Protein AF-A0A7M4F3D6-F1 (afdb_monomer_lite)

InterPro domains:
  IPR001245 Serine-threonine/tyrosine-protein kinase, catalytic domain [PF07714] (2-44)
  IPR011009 Protein kinase-like domain superfamily [SSF56112] (2-44)
  IPR017441 Protein kinase, ATP binding site [PS00107] (4-26)

Foldseek 3Di:
DAFPAADLQGTWGWDDDVNPRIDIDDHGDPPSDDPVRVVVVCCCVVCVCVVPPPPPDPPPD

Structure (mmCIF, N/CA/C/O backbone):
data_AF-A0A7M4F3D6-F1
#
_entry.id   AF-A0A7M4F3D6-F1
#
loop_
_atom_site.group_PDB
_atom_site.id
_atom_site.type_symbol
_atom_site.label_atom_id
_atom_site.label_alt_id
_atom_site.label_comp_id
_atom_site.label_asym_id
_atom_site.label_entity_id
_atom_site.label_seq_id
_atom_site.pdbx_PDB_ins_code
_atom_site.Cartn_x
_atom_site.Cartn_y
_atom_site.Cartn_z
_atom_site.occupancy
_atom_site.B_iso_or_equiv
_atom_site.auth_seq_id
_atom_site.auth_comp_id
_atom_site.auth_asym_id
_atom_site.auth_atom_id
_atom_site.pdbx_PDB_model_num
ATOM 1 N N . ILE A 1 1 ? -7.751 -12.161 4.482 1.00 77.88 1 ILE A N 1
ATOM 2 C CA . ILE A 1 1 ? -7.545 -11.084 3.485 1.00 77.88 1 ILE A CA 1
ATOM 3 C C . ILE A 1 1 ? -8.383 -11.458 2.263 1.00 77.88 1 ILE A C 1
ATOM 5 O O . ILE A 1 1 ? -8.263 -12.593 1.825 1.00 77.88 1 ILE A O 1
ATOM 9 N N . GLN A 1 2 ? -9.289 -10.591 1.798 1.00 92.94 2 GLN A N 1
ATOM 10 C CA . GLN A 1 2 ? -10.192 -10.871 0.665 1.00 92.94 2 GLN A CA 1
ATOM 11 C C . GLN A 1 2 ? -9.703 -10.113 -0.571 1.00 92.94 2 GLN A C 1
ATOM 13 O O . GLN A 1 2 ? -9.533 -8.904 -0.483 1.00 92.94 2 GLN A O 1
ATOM 18 N N . GLU A 1 3 ? -9.496 -10.776 -1.708 1.00 96.06 3 GLU A N 1
ATOM 19 C CA . GLU A 1 3 ? -9.227 -10.077 -2.971 1.00 96.06 3 GLU A CA 1
ATOM 20 C C . GLU A 1 3 ? -10.486 -9.333 -3.435 1.00 96.06 3 GLU A C 1
ATOM 22 O O . GLU A 1 3 ? -11.592 -9.874 -3.401 1.00 96.06 3 GLU A O 1
ATOM 27 N N . ILE A 1 4 ? -10.315 -8.075 -3.834 1.00 96.62 4 ILE A N 1
ATOM 28 C CA . ILE A 1 4 ? -11.401 -7.212 -4.320 1.00 96.62 4 ILE A CA 1
ATOM 29 C C . ILE A 1 4 ? -11.147 -6.680 -5.733 1.00 96.62 4 ILE A C 1
ATOM 31 O O . ILE A 1 4 ? -11.992 -5.973 -6.275 1.00 96.62 4 ILE A O 1
ATOM 35 N N . GLY A 1 5 ? -10.002 -7.012 -6.333 1.00 95.81 5 GLY A N 1
ATOM 36 C CA . GLY A 1 5 ? -9.683 -6.673 -7.713 1.00 95.81 5 GLY A CA 1
A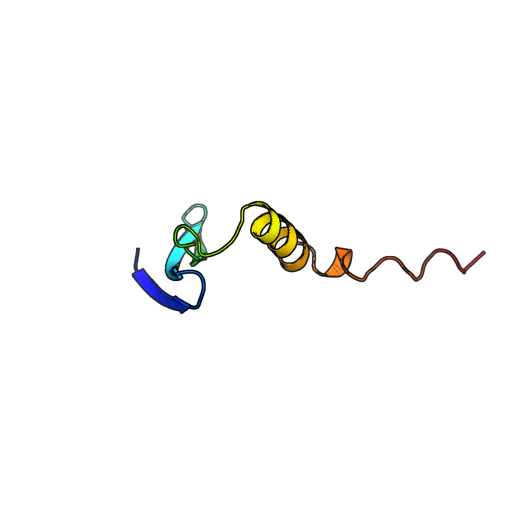TOM 37 C C . GLY A 1 5 ? -8.208 -6.866 -8.040 1.00 95.81 5 GLY A C 1
ATOM 38 O O . GLY A 1 5 ? -7.403 -7.235 -7.189 1.00 95.81 5 GLY A O 1
ATOM 39 N N . SER A 1 6 ? -7.843 -6.561 -9.279 1.00 95.00 6 SER A N 1
ATOM 40 C CA . SER A 1 6 ? -6.465 -6.582 -9.766 1.00 95.00 6 SER A CA 1
ATOM 41 C C . SER A 1 6 ? -6.258 -5.524 -10.853 1.00 95.00 6 SER A C 1
ATOM 43 O O . SER A 1 6 ? -7.214 -5.026 -11.448 1.00 95.00 6 SER A O 1
ATOM 45 N N . GLY A 1 7 ? -5.006 -5.127 -11.078 1.00 88.44 7 GLY A N 1
ATOM 46 C CA . GLY A 1 7 ? -4.633 -4.144 -12.095 1.00 88.44 7 GLY A CA 1
ATOM 47 C C . GLY A 1 7 ? -3.165 -4.253 -12.506 1.00 88.44 7 GLY A C 1
ATOM 48 O O . GLY A 1 7 ? -2.484 -5.211 -12.147 1.00 88.44 7 GLY A O 1
ATOM 49 N N . GLN A 1 8 ? -2.659 -3.244 -13.226 1.00 87.12 8 GLN A N 1
ATOM 50 C CA . GLN A 1 8 ? -1.302 -3.227 -13.810 1.00 87.12 8 GLN A CA 1
ATOM 51 C C . GLN A 1 8 ? -0.179 -3.572 -12.817 1.00 87.12 8 GLN A C 1
ATOM 53 O O . GLN A 1 8 ? 0.829 -4.176 -13.189 1.00 87.12 8 GLN A O 1
ATOM 58 N N . PHE A 1 9 ? -0.354 -3.182 -11.556 1.00 85.00 9 PHE A N 1
ATOM 59 C CA . PHE A 1 9 ? 0.663 -3.331 -10.523 1.00 85.00 9 PHE A CA 1
ATOM 60 C C . PHE A 1 9 ? 0.484 -4.584 -9.667 1.00 85.00 9 PHE A C 1
ATOM 62 O O . PHE A 1 9 ? 1.417 -4.941 -8.969 1.00 85.00 9 PHE A O 1
ATOM 69 N N . GLY A 1 10 ? -0.653 -5.279 -9.730 1.00 91.25 10 GLY A N 1
ATOM 70 C CA . GLY A 1 10 ? -0.906 -6.450 -8.890 1.00 91.25 10 GLY A CA 1
ATOM 71 C C . GLY A 1 10 ? -2.346 -6.549 -8.399 1.00 91.25 10 GLY A C 1
ATOM 72 O O . GLY A 1 10 ? -3.243 -5.849 -8.878 1.00 91.25 10 GLY A O 1
ATOM 73 N N . VAL A 1 11 ? -2.558 -7.446 -7.437 1.00 94.50 11 VAL A N 1
ATOM 74 C CA . VAL A 1 11 ? -3.858 -7.688 -6.800 1.00 94.50 11 VAL A CA 1
ATOM 75 C C . VAL A 1 11 ? -4.140 -6.659 -5.703 1.00 94.50 11 VAL A C 1
ATOM 77 O O . VAL A 1 11 ? -3.234 -6.151 -5.034 1.00 94.50 11 VAL A O 1
ATOM 80 N N . VAL A 1 12 ? -5.414 -6.349 -5.509 1.00 95.19 12 VAL A N 1
ATOM 81 C CA . VAL A 1 12 ? -5.920 -5.455 -4.471 1.00 95.19 12 VAL A CA 1
ATOM 82 C C . VAL A 1 12 ? -6.741 -6.276 -3.4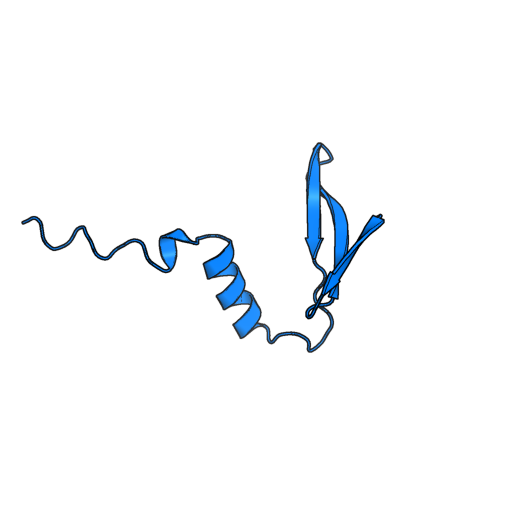98 1.00 95.19 12 VAL A C 1
ATOM 84 O O . VAL A 1 12 ? -7.678 -6.977 -3.881 1.00 95.19 12 VAL A O 1
ATOM 87 N N . HIS A 1 13 ? -6.422 -6.140 -2.220 1.00 96.31 13 HIS A N 1
ATOM 88 C CA . HIS A 1 13 ? -7.127 -6.827 -1.159 1.00 96.31 13 HIS A CA 1
ATOM 89 C C . HIS A 1 13 ? -7.886 -5.867 -0.257 1.00 96.31 13 HIS A C 1
ATOM 91 O O . HIS A 1 13 ? -7.497 -4.722 -0.058 1.00 96.31 13 HIS A O 1
ATOM 97 N N . LEU A 1 14 ? -8.943 -6.366 0.360 1.00 95.94 14 LEU A N 1
ATOM 98 C CA . LEU A 1 14 ? -9.620 -5.722 1.462 1.00 95.94 14 LEU A CA 1
ATOM 99 C C . LEU A 1 14 ? -8.940 -6.067 2.793 1.00 95.94 14 LEU A C 1
ATOM 101 O O . LEU A 1 14 ? -8.721 -7.245 3.103 1.00 95.94 14 LEU A O 1
ATOM 105 N N . GLY A 1 15 ? -8.675 -5.039 3.600 1.00 94.88 15 GLY A N 1
ATOM 106 C CA . GLY A 1 15 ? -8.165 -5.170 4.961 1.00 94.88 15 GLY A CA 1
ATOM 107 C C . GLY A 1 15 ? -8.692 -4.095 5.909 1.00 94.88 15 GLY A C 1
ATOM 108 O O . GLY A 1 15 ? -9.554 -3.286 5.556 1.00 94.88 15 GLY A O 1
ATOM 109 N N . TYR A 1 16 ? -8.157 -4.104 7.128 1.00 95.50 16 TYR A N 1
ATOM 110 C CA . TYR A 1 16 ? -8.481 -3.145 8.180 1.00 95.50 16 TYR A CA 1
ATOM 111 C C . TYR A 1 16 ? -7.196 -2.536 8.740 1.00 95.50 16 TYR A C 1
ATOM 113 O O . TYR A 1 16 ? -6.272 -3.261 9.102 1.00 95.50 16 TYR A O 1
ATOM 121 N N . TRP A 1 17 ? -7.148 -1.210 8.831 1.00 92.62 17 TRP A N 1
ATOM 122 C CA . TRP A 1 17 ? -6.098 -0.477 9.528 1.00 92.62 17 TRP A CA 1
ATOM 123 C C . TRP A 1 17 ? -6.541 -0.184 10.963 1.00 92.62 17 TRP A C 1
ATOM 125 O O . TRP A 1 17 ? -7.651 0.309 11.186 1.00 92.62 17 TRP A O 1
ATOM 135 N N . ILE A 1 18 ? -5.682 -0.538 11.928 1.00 93.19 18 ILE A N 1
ATOM 136 C CA . ILE A 1 18 ? -5.949 -0.444 13.377 1.00 93.19 18 ILE A CA 1
ATOM 137 C C . ILE A 1 18 ? -7.328 -1.043 13.722 1.00 93.19 18 ILE A C 1
ATOM 139 O O . ILE A 1 18 ? -8.115 -0.460 14.461 1.00 93.19 18 ILE A O 1
ATOM 143 N N . GLU A 1 19 ? -7.657 -2.175 13.088 1.00 89.62 19 GLU A N 1
ATOM 144 C CA . GLU A 1 19 ? -8.885 -2.969 13.290 1.00 89.62 19 GLU A CA 1
ATOM 145 C C . GLU A 1 19 ? -10.226 -2.235 13.084 1.00 89.62 19 GLU A C 1
ATOM 147 O O . GLU A 1 19 ? -11.289 -2.831 13.236 1.00 89.62 19 GLU A O 1
ATOM 152 N N . LYS A 1 20 ? -10.206 -0.954 12.703 1.00 92.81 20 LYS A N 1
ATOM 153 C CA . LYS A 1 20 ? -11.402 -0.103 12.634 1.00 92.81 20 LYS A CA 1
ATOM 154 C C . LYS A 1 20 ? -11.639 0.453 11.243 1.00 92.81 20 LYS A C 1
ATOM 156 O O . LYS A 1 20 ? -12.775 0.488 10.777 1.00 92.81 20 LYS A O 1
ATOM 161 N N . THR A 1 21 ? -10.580 0.873 10.563 1.00 95.81 21 THR A N 1
ATOM 162 C CA . THR A 1 21 ? -10.712 1.575 9.288 1.00 95.81 21 THR A CA 1
ATOM 163 C C . THR A 1 21 ? -10.590 0.588 8.144 1.00 95.81 21 THR A C 1
ATOM 165 O O . THR A 1 21 ? -9.543 -0.027 7.959 1.00 95.81 21 THR A O 1
ATOM 168 N N . LYS A 1 22 ? -11.658 0.434 7.360 1.00 95.75 22 LYS A N 1
ATOM 169 C CA . LYS A 1 22 ? -11.656 -0.400 6.156 1.00 95.75 22 LYS A CA 1
ATOM 170 C C . LYS A 1 22 ? -10.716 0.213 5.111 1.00 95.75 22 LYS A C 1
ATOM 172 O O . LYS A 1 22 ? -10.876 1.380 4.766 1.00 95.75 22 LYS A O 1
ATOM 177 N N . VAL A 1 23 ? -9.762 -0.564 4.603 1.00 95.69 23 VAL A N 1
ATOM 178 C CA . VAL A 1 23 ? -8.759 -0.101 3.630 1.00 95.69 23 VAL A CA 1
ATOM 179 C C . VAL A 1 23 ? -8.631 -1.062 2.451 1.00 95.69 23 VAL A C 1
ATOM 181 O O . VAL A 1 23 ? -8.820 -2.272 2.592 1.00 95.69 23 VAL A O 1
ATOM 184 N N . ALA A 1 24 ? -8.287 -0.516 1.285 1.00 95.38 24 ALA A N 1
ATOM 185 C CA . ALA A 1 24 ? -7.840 -1.289 0.133 1.00 95.38 24 ALA A CA 1
ATOM 186 C C . ALA A 1 24 ? -6.307 -1.373 0.147 1.00 95.38 24 ALA A C 1
ATOM 188 O O . ALA A 1 24 ? -5.621 -0.356 0.200 1.00 95.38 24 ALA A O 1
ATOM 189 N N . ILE A 1 25 ? -5.774 -2.589 0.105 1.00 93.56 25 ILE A N 1
ATOM 190 C CA . ILE A 1 25 ? -4.346 -2.897 0.140 1.00 93.56 25 ILE A CA 1
ATOM 191 C C . ILE A 1 25 ? -3.933 -3.290 -1.276 1.00 93.56 25 ILE A C 1
ATOM 193 O O . ILE A 1 25 ? -4.189 -4.413 -1.716 1.00 93.56 25 ILE A O 1
ATOM 197 N N . LYS A 1 26 ? -3.326 -2.353 -2.007 1.00 91.38 26 LYS A N 1
ATOM 198 C CA . LYS A 1 26 ? -2.788 -2.593 -3.350 1.00 91.38 26 LYS A CA 1
ATOM 199 C C . LYS A 1 26 ? -1.405 -3.229 -3.230 1.00 91.38 26 LYS A C 1
ATOM 201 O O . LYS A 1 26 ? -0.510 -2.640 -2.636 1.00 91.38 26 LYS A O 1
ATOM 206 N N . THR A 1 27 ? -1.243 -4.429 -3.774 1.00 89.69 27 THR A N 1
ATOM 207 C CA . THR A 1 27 ? 0.067 -5.090 -3.858 1.00 89.69 27 THR A CA 1
ATOM 208 C C . THR A 1 27 ? 0.791 -4.654 -5.127 1.00 89.69 27 THR A C 1
ATOM 210 O O . THR A 1 27 ? 0.149 -4.416 -6.153 1.00 89.69 27 THR A O 1
ATOM 213 N N . ILE A 1 28 ? 2.116 -4.534 -5.044 1.00 86.69 28 ILE A N 1
ATOM 214 C CA . ILE A 1 28 ? 2.985 -4.230 -6.182 1.00 86.69 28 ILE A CA 1
ATOM 215 C C . ILE A 1 28 ? 3.776 -5.501 -6.504 1.00 86.69 28 ILE A C 1
ATOM 217 O O . ILE A 1 28 ? 4.510 -6.000 -5.654 1.00 86.69 28 ILE A O 1
ATOM 221 N N . ARG A 1 29 ? 3.581 -6.066 -7.700 1.00 86.88 29 ARG A N 1
ATOM 222 C CA . ARG A 1 29 ? 4.343 -7.222 -8.193 1.00 86.88 29 ARG A CA 1
ATOM 223 C C . ARG A 1 29 ? 5.802 -6.820 -8.416 1.00 86.88 29 ARG A C 1
ATOM 225 O O . ARG A 1 29 ? 6.084 -5.682 -8.789 1.00 86.88 29 ARG A O 1
ATOM 232 N N . GLU A 1 30 ? 6.725 -7.755 -8.232 1.00 83.88 30 GLU A N 1
ATOM 233 C CA . GLU A 1 30 ? 8.138 -7.501 -8.518 1.00 83.88 30 GLU A CA 1
ATOM 234 C C . GLU A 1 30 ? 8.327 -7.069 -9.982 1.00 83.88 30 GLU A C 1
ATOM 236 O O . GLU A 1 30 ? 7.710 -7.623 -10.896 1.00 83.88 30 GLU A O 1
ATOM 241 N N . GLY A 1 31 ? 9.131 -6.024 -10.197 1.00 84.38 31 GLY A N 1
ATOM 242 C CA . GLY A 1 31 ? 9.399 -5.461 -11.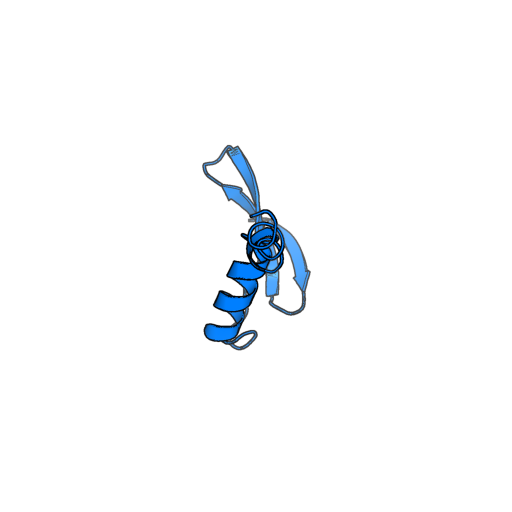522 1.00 84.38 31 GLY A CA 1
ATOM 243 C C . GLY A 1 31 ? 8.238 -4.694 -12.172 1.00 84.38 31 GLY A C 1
ATOM 244 O O . GLY A 1 31 ? 8.379 -4.269 -13.315 1.00 84.38 31 GLY A O 1
ATOM 245 N N . ALA A 1 32 ? 7.094 -4.491 -11.497 1.00 84.44 32 ALA A N 1
ATOM 246 C CA . ALA A 1 32 ? 5.997 -3.681 -12.057 1.00 84.44 32 ALA A CA 1
ATOM 247 C C . ALA A 1 32 ? 6.298 -2.181 -12.100 1.00 84.44 32 ALA A C 1
ATOM 249 O O . ALA A 1 32 ? 5.616 -1.449 -12.816 1.00 84.44 32 ALA A O 1
ATOM 250 N N . MET A 1 33 ? 7.215 -1.737 -11.246 1.00 85.31 33 MET A N 1
ATOM 251 C CA . MET A 1 33 ? 7.522 -0.341 -10.974 1.00 85.31 33 MET A CA 1
ATOM 252 C C . MET A 1 33 ? 8.935 -0.282 -10.393 1.00 85.31 33 MET A C 1
ATOM 254 O O . MET A 1 33 ? 9.309 -1.176 -9.628 1.00 85.31 33 MET A O 1
ATOM 258 N N . SER A 1 34 ? 9.716 0.726 -10.778 1.00 86.25 34 SER A N 1
ATOM 259 C CA . SER A 1 34 ? 10.978 1.040 -10.105 1.00 86.25 34 SER A CA 1
ATOM 260 C C . SER A 1 34 ? 10.696 1.655 -8.728 1.00 86.25 34 SER A C 1
ATOM 262 O O . SER A 1 34 ? 9.578 2.096 -8.445 1.00 86.25 34 SER A O 1
ATOM 264 N N . GLU A 1 35 ? 11.690 1.670 -7.843 1.00 81.38 35 GLU A N 1
ATOM 265 C CA . GLU A 1 35 ? 11.535 2.311 -6.533 1.00 81.38 35 GLU A CA 1
ATOM 266 C C . GLU A 1 35 ? 11.376 3.832 -6.686 1.00 81.38 35 GLU A C 1
ATOM 268 O O . GLU A 1 35 ? 10.582 4.454 -5.979 1.00 81.38 35 GLU A O 1
ATOM 273 N N . GLU A 1 36 ? 12.061 4.412 -7.672 1.00 84.06 36 GLU A N 1
ATOM 274 C CA . GLU A 1 36 ? 11.998 5.830 -8.007 1.00 84.06 36 GLU A CA 1
ATOM 275 C C . GLU A 1 36 ? 10.593 6.240 -8.475 1.00 84.06 36 GLU A C 1
ATOM 277 O O . GLU A 1 36 ? 10.008 7.163 -7.903 1.00 84.06 36 GLU A O 1
ATOM 282 N N . ASP A 1 37 ? 10.005 5.503 -9.425 1.00 85.31 37 ASP A N 1
ATOM 283 C CA . ASP A 1 37 ? 8.653 5.777 -9.934 1.00 85.31 37 ASP A CA 1
ATOM 284 C C . ASP A 1 37 ? 7.607 5.625 -8.817 1.00 85.31 37 ASP A C 1
ATOM 286 O O . ASP A 1 37 ? 6.639 6.382 -8.737 1.00 85.31 37 ASP A O 1
ATOM 290 N N . PHE A 1 38 ? 7.801 4.657 -7.912 1.00 81.38 38 PHE A N 1
ATOM 291 C CA . PHE A 1 38 ? 6.899 4.448 -6.781 1.00 81.38 38 PHE A CA 1
ATOM 292 C C . PHE A 1 38 ? 6.877 5.650 -5.827 1.00 81.38 38 PHE A C 1
ATOM 294 O O . PHE A 1 38 ? 5.804 6.063 -5.376 1.00 81.38 38 PHE A O 1
ATOM 301 N N . ILE A 1 39 ? 8.046 6.219 -5.518 1.00 82.38 39 ILE A N 1
ATOM 302 C CA . ILE A 1 39 ? 8.168 7.378 -4.625 1.00 82.38 39 ILE A CA 1
ATOM 303 C C . ILE A 1 39 ? 7.534 8.620 -5.260 1.00 82.38 39 ILE A C 1
ATOM 305 O O . ILE A 1 39 ? 6.818 9.350 -4.567 1.00 82.38 39 ILE A O 1
ATOM 309 N N . GLU A 1 40 ? 7.756 8.854 -6.555 1.00 84.50 40 GLU A N 1
ATOM 310 C CA . GLU A 1 40 ? 7.153 9.982 -7.275 1.00 84.50 40 GLU A CA 1
ATOM 311 C C . GLU A 1 40 ? 5.618 9.897 -7.278 1.00 84.50 40 GLU A C 1
ATOM 313 O O . GLU A 1 40 ? 4.932 10.847 -6.887 1.00 84.50 40 GLU A O 1
ATOM 318 N N . GLU A 1 41 ? 5.065 8.731 -7.613 1.00 79.38 41 GLU A N 1
ATOM 319 C CA . GLU A 1 41 ? 3.615 8.501 -7.637 1.00 79.38 41 GLU A CA 1
ATOM 320 C C . GLU A 1 41 ? 2.977 8.614 -6.244 1.00 79.38 41 GLU A C 1
ATOM 322 O O . GLU A 1 41 ? 1.868 9.145 -6.085 1.00 79.38 41 GLU A O 1
ATOM 327 N N . ALA A 1 42 ? 3.681 8.162 -5.201 1.00 81.88 42 ALA A N 1
ATOM 328 C CA . ALA A 1 42 ? 3.221 8.297 -3.824 1.00 81.88 42 ALA A CA 1
ATOM 329 C C . ALA A 1 42 ? 3.111 9.770 -3.402 1.00 81.88 42 ALA A C 1
ATOM 331 O O . ALA A 1 42 ? 2.147 10.136 -2.727 1.00 81.88 42 ALA A O 1
ATOM 332 N N . GLN A 1 43 ? 4.050 10.627 -3.819 1.00 78.00 43 GLN A N 1
ATOM 333 C CA . GLN A 1 43 ? 4.005 12.060 -3.515 1.00 78.00 43 GLN A CA 1
ATOM 334 C C . GLN A 1 43 ? 2.810 12.750 -4.180 1.00 78.00 43 GLN A C 1
ATOM 336 O O . GLN A 1 43 ? 2.109 13.515 -3.517 1.00 78.00 43 GLN A O 1
ATOM 341 N N . VAL A 1 44 ? 2.536 12.442 -5.452 1.00 78.00 44 VAL A N 1
ATOM 342 C CA . VAL A 1 44 ? 1.384 12.995 -6.187 1.00 78.00 44 VAL A CA 1
ATOM 343 C C . VAL A 1 44 ? 0.060 12.515 -5.589 1.00 78.00 44 VAL A C 1
ATOM 345 O O . VAL A 1 44 ? -0.861 13.309 -5.406 1.00 78.00 44 VAL A O 1
ATOM 348 N N . THR A 1 45 ? -0.035 11.228 -5.245 1.00 79.25 45 THR A N 1
ATOM 349 C CA . THR A 1 45 ? -1.280 10.625 -4.743 1.00 79.25 45 THR A CA 1
ATOM 350 C C . THR A 1 45 ? -1.596 11.046 -3.305 1.00 79.25 45 THR A C 1
ATOM 352 O O . THR A 1 45 ? -2.755 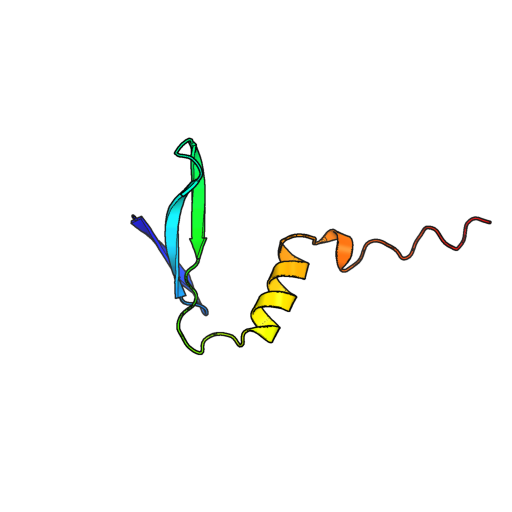11.305 -2.981 1.00 79.25 45 THR A O 1
ATOM 355 N N . MET A 1 46 ? -0.588 11.117 -2.428 1.00 76.94 46 MET A N 1
ATOM 356 C CA . MET A 1 46 ? -0.775 11.481 -1.014 1.00 76.94 46 MET A CA 1
ATOM 357 C C . MET A 1 46 ? -0.933 12.990 -0.811 1.00 76.94 46 MET A C 1
ATOM 359 O O . MET A 1 46 ? -1.620 13.412 0.120 1.00 76.94 46 MET A O 1
ATOM 363 N N . TYR A 1 47 ? -0.315 13.802 -1.670 1.00 76.75 47 TYR A N 1
ATOM 364 C CA . TYR A 1 47 ? -0.323 15.259 -1.561 1.00 76.75 47 TYR A CA 1
ATOM 365 C C . TYR A 1 47 ? -0.684 15.903 -2.907 1.00 76.75 47 TYR A C 1
ATOM 367 O O . TYR A 1 47 ? 0.139 16.605 -3.497 1.00 76.75 47 TYR A O 1
ATOM 375 N N . PRO A 1 48 ? -1.920 15.725 -3.404 1.00 61.97 48 PRO A N 1
ATOM 376 C CA . PRO A 1 48 ? -2.320 16.239 -4.717 1.00 61.97 48 PRO A CA 1
ATOM 377 C C . PRO A 1 48 ? -2.176 17.768 -4.827 1.00 61.97 48 PRO A C 1
ATOM 379 O O . PRO A 1 48 ? -1.812 18.288 -5.882 1.00 61.97 48 PRO A O 1
ATOM 382 N N . ASP A 1 49 ? -2.350 18.491 -3.715 1.00 68.31 49 ASP A N 1
ATOM 383 C CA . ASP A 1 49 ? -2.168 19.946 -3.653 1.00 68.31 49 ASP A CA 1
ATOM 384 C C . ASP A 1 49 ? -0.692 20.380 -3.761 1.00 68.31 49 ASP A C 1
ATOM 386 O O . ASP A 1 49 ? -0.404 21.519 -4.133 1.00 68.31 49 ASP A O 1
ATOM 390 N N . TRP A 1 50 ? 0.272 19.496 -3.477 1.00 57.78 50 TRP A N 1
ATOM 391 C CA . TRP A 1 50 ? 1.705 19.793 -3.601 1.00 57.78 50 TRP A CA 1
ATOM 392 C C . TRP A 1 50 ? 2.148 19.876 -5.065 1.00 57.78 50 TRP A C 1
ATOM 394 O O . TRP A 1 50 ? 2.958 20.733 -5.416 1.00 57.78 50 TRP A O 1
ATOM 404 N N . ALA A 1 51 ? 1.566 19.047 -5.934 1.00 56.53 51 ALA A N 1
ATOM 405 C CA . ALA A 1 51 ? 1.919 18.995 -7.350 1.00 56.53 51 ALA A CA 1
ATOM 406 C C . ALA A 1 51 ? 1.449 20.232 -8.152 1.00 56.53 51 ALA A C 1
ATOM 408 O O . ALA A 1 51 ? 1.963 20.485 -9.241 1.00 56.53 51 ALA A O 1
ATOM 409 N N . GLY A 1 52 ? 0.515 21.039 -7.623 1.00 59.06 52 GLY A N 1
ATOM 410 C CA . GLY A 1 52 ? -0.054 22.190 -8.347 1.00 59.06 52 GLY A CA 1
ATOM 411 C C . GLY A 1 52 ? -0.348 23.459 -7.534 1.00 59.06 52 GLY A C 1
ATOM 412 O O . GLY A 1 52 ? -0.714 24.480 -8.115 1.00 59.06 52 GLY A O 1
ATOM 413 N N . GLY A 1 53 ? -0.181 23.455 -6.211 1.00 57.22 53 GLY A N 1
ATOM 414 C CA . GLY A 1 53 ? -0.830 24.423 -5.321 1.00 57.22 53 GLY A CA 1
ATOM 415 C C . GLY A 1 53 ? 0.061 25.456 -4.631 1.00 57.22 53 GLY A C 1
ATOM 416 O O . GLY A 1 53 ? -0.243 25.827 -3.505 1.00 57.22 53 GLY A O 1
ATOM 417 N N . ARG A 1 54 ? 1.142 25.963 -5.246 1.00 54.47 54 ARG A N 1
ATOM 418 C CA . ARG A 1 54 ? 1.819 27.205 -4.784 1.00 54.47 54 ARG A CA 1
ATOM 419 C C . ARG A 1 54 ? 2.367 28.070 -5.926 1.00 54.47 54 ARG A C 1
ATOM 421 O O . ARG A 1 54 ? 3.536 28.440 -5.932 1.00 54.47 54 ARG A O 1
ATOM 428 N N . ARG A 1 55 ? 1.516 28.458 -6.883 1.00 54.78 55 ARG A N 1
ATOM 429 C CA . ARG A 1 55 ? 1.831 29.554 -7.832 1.00 54.78 55 ARG A CA 1
ATOM 430 C C . ARG A 1 55 ? 1.063 30.865 -7.608 1.00 54.78 55 ARG A C 1
ATOM 432 O O . ARG A 1 55 ? 1.215 31.765 -8.420 1.00 54.78 55 ARG A O 1
ATOM 439 N N . SER A 1 56 ? 0.284 31.044 -6.534 1.00 54.50 56 SER A N 1
ATOM 440 C CA . SER A 1 56 ? -0.593 32.234 -6.421 1.00 54.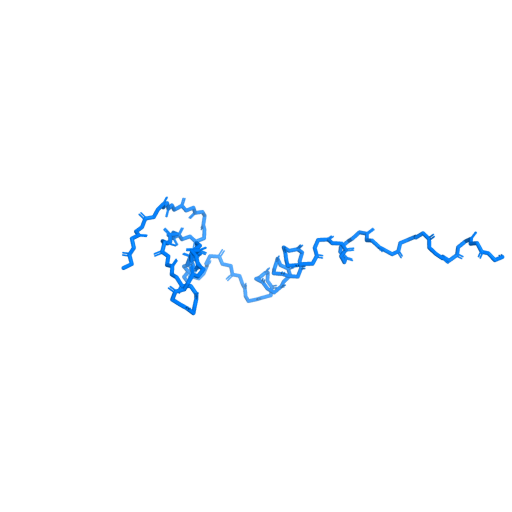50 56 SER A CA 1
ATOM 441 C C . SER A 1 56 ? -0.389 33.159 -5.213 1.00 54.50 56 SER A C 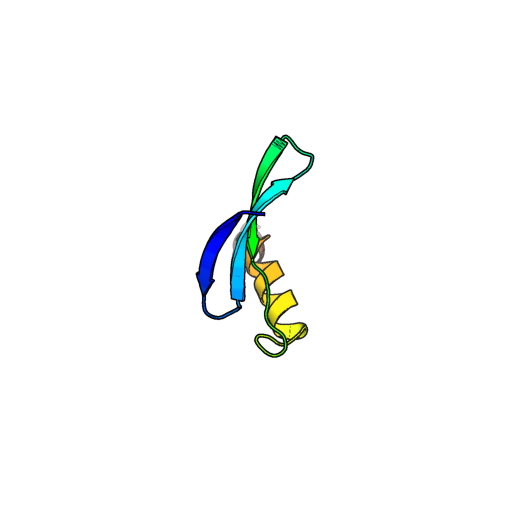1
ATOM 443 O O . SER A 1 56 ? -1.267 33.978 -4.945 1.00 54.50 56 SER A O 1
ATOM 445 N N . LEU A 1 57 ? 0.729 33.085 -4.481 1.00 55.84 57 LEU A N 1
ATOM 446 C CA . LEU A 1 57 ? 0.968 33.986 -3.334 1.00 55.84 57 LEU A CA 1
ATOM 447 C C . LEU A 1 57 ? 2.181 34.922 -3.470 1.00 55.84 57 LEU A C 1
ATOM 449 O O . LEU A 1 57 ? 2.410 35.723 -2.575 1.00 55.84 57 LEU A O 1
ATOM 453 N N . ALA A 1 58 ? 2.902 34.907 -4.596 1.00 54.81 58 ALA A N 1
ATOM 454 C CA . ALA A 1 58 ? 4.059 35.788 -4.819 1.00 54.81 58 ALA A CA 1
ATOM 455 C C . ALA A 1 58 ? 3.770 37.043 -5.679 1.00 54.81 58 ALA A C 1
ATOM 457 O O . ALA A 1 58 ? 4.701 37.759 -6.022 1.00 54.81 58 ALA A O 1
ATOM 458 N N . GLN A 1 59 ? 2.510 37.325 -6.045 1.00 49.53 59 GLN A N 1
ATOM 459 C CA . GLN A 1 59 ? 2.141 38.493 -6.878 1.00 49.53 59 GLN A CA 1
ATOM 460 C C . GLN A 1 59 ? 1.113 39.438 -6.231 1.00 49.53 59 GLN A C 1
ATOM 462 O O . GLN A 1 59 ? 0.484 40.241 -6.912 1.00 49.53 59 GLN A O 1
ATOM 467 N N . ARG A 1 60 ? 0.925 39.365 -4.910 1.00 47.03 60 ARG A N 1
ATOM 468 C CA . ARG A 1 60 ? 0.216 40.413 -4.162 1.00 47.03 60 ARG A CA 1
ATOM 469 C C . ARG A 1 60 ? 1.161 41.028 -3.140 1.00 47.03 60 ARG A C 1
ATOM 471 O O . ARG A 1 60 ? 1.148 40.655 -1.973 1.00 47.03 60 ARG A O 1
ATOM 478 N N . GLY A 1 61 ? 1.992 41.929 -3.648 1.00 44.34 61 GLY A N 1
ATOM 479 C CA . GLY A 1 61 ? 2.859 42.854 -2.930 1.00 44.34 61 GLY A CA 1
ATOM 480 C C . GLY A 1 61 ? 3.191 43.989 -3.875 1.00 44.34 61 GLY A C 1
ATOM 481 O O . GLY A 1 61 ? 3.778 43.669 -4.930 1.00 44.34 61 GLY A O 1
#

pLDDT: mean 80.77, std 15.17, range [44.34, 96.62]

Organism: Crocodylus porosus (NCBI:txid8502)

Radius of gyration: 16.91 Å; chains: 1; bounding box: 24×54×27 Å

Secondary structure (DSSP, 8-state):
-EEEEEETTEEEEEEEETTTEEEEEE---TTSS-HHHHHHHHHHHH-TTTTT--SSSSS--

Sequence (61 aa):
IQEIGSGQFGVVHLGYWIEKTKVAIKTIREGAMSEEDFIEEAQVTMYPDWAGGRRSLAQRG